Protein AF-A0A2D1QSD0-F1 (afdb_monomer_lite)

Radius of gyration: 12.49 Å; chains: 1; bounding box: 32×26×31 Å

InterPro domains:
  IPR002020 Citrate synthase [PF00285] (7-71)
  IPR002020 Citrate synthase [PR00143] (7-20)
  IPR002020 Citrate synthase [PR00143] (60-71)
  IPR016142 Citrate synthase-like, large alpha subdomain [G3DSA:1.10.580.10] (4-71)
  IPR036969 Citrate synthase superfamily [SSF48256] (3-71)

pLDDT: mean 92.64, std 7.67, range [62.03, 98.25]

Sequence (71 aa):
LRCAILSVAKVPSIIAAIYRYIVNKDIILSHKSLSYSRNFANMMLLDFKNDKVNDVVAKALDVIFILHADH

Structure (mmCIF, N/CA/C/O backbone):
data_AF-A0A2D1QSD0-F1
#
_entry.id   AF-A0A2D1QSD0-F1
#
loop_
_atom_site.group_PDB
_atom_site.id
_atom_site.type_symbol
_atom_site.label_atom_id
_atom_site.label_alt_id
_atom_site.label_comp_id
_atom_site.label_asym_id
_atom_site.label_entity_id
_atom_site.label_seq_id
_atom_site.pdbx_PDB_ins_code
_atom_site.Cartn_x
_atom_site.Cartn_y
_atom_site.Cartn_z
_atom_site.occupancy
_atom_site.B_iso_or_equiv
_atom_site.auth_seq_id
_atom_site.auth_comp_id
_atom_site.auth_asym_id
_atom_site.auth_atom_id
_atom_site.pdbx_PDB_model_num
ATOM 1 N N . LEU A 1 1 ? 21.785 1.669 -5.941 1.00 83.56 1 LEU A N 1
ATOM 2 C CA . LEU A 1 1 ? 20.677 0.704 -5.725 1.00 83.56 1 LEU A CA 1
ATOM 3 C C . LEU A 1 1 ? 20.048 0.782 -4.327 1.00 83.56 1 LEU A C 1
ATOM 5 O O . LEU A 1 1 ? 18.839 0.934 -4.239 1.00 83.56 1 LEU A O 1
ATOM 9 N N . ARG A 1 2 ? 20.829 0.736 -3.233 1.00 95.69 2 ARG A N 1
ATOM 10 C CA . ARG A 1 2 ? 20.302 0.770 -1.848 1.00 95.69 2 ARG A CA 1
ATOM 11 C C . ARG A 1 2 ? 19.348 1.939 -1.567 1.00 95.69 2 ARG A C 1
ATOM 13 O O . ARG A 1 2 ? 18.290 1.719 -0.991 1.00 95.69 2 ARG A O 1
ATOM 20 N N . CYS A 1 3 ? 19.704 3.153 -1.991 1.00 96.25 3 CYS A N 1
ATOM 21 C CA . CYS A 1 3 ? 18.849 4.326 -1.800 1.00 96.25 3 CYS A CA 1
ATOM 22 C C . CYS A 1 3 ? 17.506 4.175 -2.525 1.00 96.25 3 CYS A C 1
ATOM 24 O O . CYS A 1 3 ? 16.479 4.425 -1.916 1.00 96.25 3 CYS A O 1
ATOM 26 N N . ALA A 1 4 ? 17.501 3.674 -3.766 1.00 96.81 4 ALA A N 1
ATOM 27 C CA . ALA A 1 4 ? 16.274 3.453 -4.533 1.00 96.81 4 ALA A CA 1
ATOM 28 C C . ALA A 1 4 ? 15.338 2.440 -3.851 1.00 96.81 4 ALA A C 1
ATOM 30 O O . ALA A 1 4 ? 14.156 2.715 -3.681 1.00 96.81 4 ALA A O 1
ATOM 31 N N . ILE A 1 5 ? 15.882 1.313 -3.372 1.00 96.75 5 ILE A N 1
ATOM 32 C CA . ILE A 1 5 ? 15.108 0.299 -2.636 1.00 96.75 5 ILE A CA 1
ATOM 33 C C . ILE A 1 5 ? 14.487 0.905 -1.373 1.00 96.75 5 ILE A C 1
ATOM 35 O O . ILE A 1 5 ? 13.311 0.686 -1.091 1.00 96.75 5 ILE A O 1
ATOM 39 N N . LEU A 1 6 ? 15.265 1.684 -0.614 1.00 96.62 6 LEU A N 1
ATOM 40 C CA . LEU A 1 6 ? 14.771 2.339 0.596 1.00 96.62 6 LEU A CA 1
ATOM 41 C C . LEU A 1 6 ? 13.702 3.386 0.288 1.00 96.62 6 LEU A C 1
ATOM 43 O O . LEU A 1 6 ? 12.728 3.461 1.032 1.00 96.62 6 LEU A O 1
ATOM 47 N N . SER A 1 7 ? 13.867 4.162 -0.783 1.00 95.56 7 SER A N 1
ATOM 48 C CA . SER A 1 7 ? 12.873 5.142 -1.214 1.00 95.56 7 SER A CA 1
ATOM 49 C C . SER A 1 7 ? 11.552 4.454 -1.542 1.00 95.56 7 SER A C 1
ATOM 51 O O . SER A 1 7 ? 10.545 4.764 -0.911 1.00 95.56 7 SER A O 1
ATOM 53 N N . VAL A 1 8 ? 11.562 3.448 -2.422 1.00 96.44 8 VAL A N 1
ATOM 54 C CA . VAL A 1 8 ? 10.348 2.702 -2.796 1.00 96.44 8 VAL A CA 1
ATOM 55 C C . VAL A 1 8 ? 9.708 2.035 -1.574 1.00 96.44 8 VAL A C 1
ATOM 57 O O . VAL A 1 8 ? 8.503 2.127 -1.378 1.00 96.44 8 VAL A O 1
ATOM 60 N N . ALA A 1 9 ? 10.499 1.426 -0.686 1.00 96.06 9 ALA A N 1
ATOM 61 C CA . ALA A 1 9 ? 9.963 0.761 0.502 1.00 96.06 9 ALA A CA 1
ATOM 62 C C . ALA A 1 9 ? 9.365 1.731 1.542 1.00 96.06 9 ALA A C 1
ATOM 64 O O . ALA A 1 9 ? 8.404 1.379 2.230 1.00 96.06 9 ALA A O 1
ATOM 65 N N . LYS A 1 10 ? 9.936 2.933 1.707 1.00 96.50 10 LYS A N 1
ATOM 66 C CA . LYS A 1 10 ? 9.541 3.876 2.770 1.00 96.50 10 LYS A CA 1
ATOM 67 C C . LYS A 1 1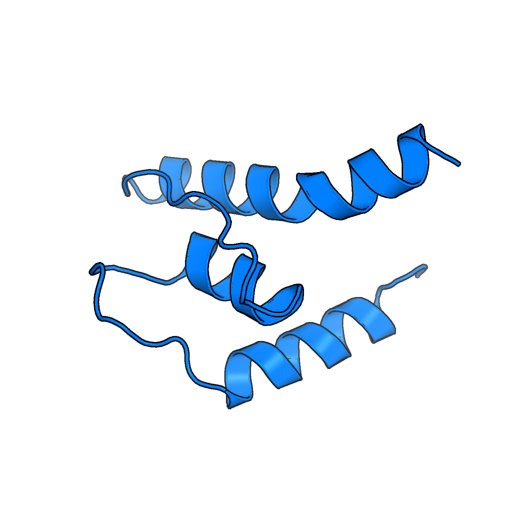0 ? 8.459 4.863 2.355 1.00 96.50 10 LYS A C 1
ATOM 69 O O . LYS A 1 10 ? 7.675 5.249 3.222 1.00 96.50 10 LYS A O 1
ATOM 74 N N . VAL A 1 11 ? 8.390 5.253 1.080 1.00 96.88 11 VAL A N 1
ATOM 75 C CA . VAL A 1 11 ? 7.411 6.233 0.571 1.00 96.88 11 VAL A CA 1
ATOM 76 C C . VAL A 1 11 ? 5.972 5.912 1.016 1.00 96.88 11 VAL A C 1
ATOM 78 O O . VAL A 1 11 ? 5.349 6.791 1.613 1.00 96.88 11 VAL A O 1
ATOM 81 N N . PRO A 1 12 ? 5.459 4.671 0.885 1.00 96.81 12 PRO A N 1
ATOM 82 C CA . PRO A 1 12 ? 4.103 4.341 1.333 1.00 96.81 12 PRO A CA 1
ATOM 83 C C . PRO A 1 12 ? 3.881 4.541 2.834 1.00 96.81 12 PRO A C 1
ATOM 85 O O . PRO A 1 12 ? 2.822 4.999 3.253 1.00 96.81 12 PRO A O 1
ATOM 88 N N . SER A 1 13 ? 4.883 4.210 3.654 1.00 96.69 13 SER A N 1
ATOM 89 C CA . SER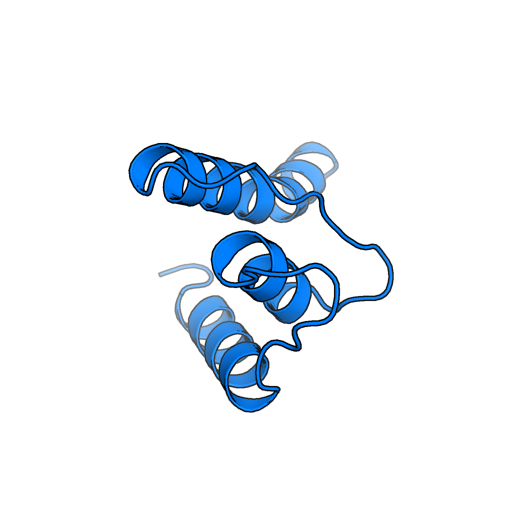 A 1 13 ? 4.784 4.347 5.114 1.00 96.69 13 SER A CA 1
ATOM 90 C C . SER A 1 13 ? 4.746 5.819 5.531 1.00 96.69 13 SER A C 1
ATOM 92 O O . SER A 1 13 ? 3.987 6.185 6.423 1.00 96.69 13 SER A O 1
ATOM 94 N N . ILE A 1 14 ? 5.530 6.670 4.860 1.00 97.62 14 ILE A N 1
ATOM 95 C CA . ILE A 1 14 ? 5.542 8.119 5.104 1.00 97.62 14 ILE A CA 1
ATOM 96 C C . ILE A 1 14 ? 4.194 8.729 4.707 1.00 97.62 14 ILE A C 1
ATOM 98 O O . ILE A 1 14 ? 3.594 9.445 5.504 1.00 97.62 14 ILE A O 1
ATOM 102 N N . ILE A 1 15 ? 3.686 8.403 3.515 1.00 97.69 15 ILE A N 1
ATOM 103 C CA . ILE A 1 15 ? 2.399 8.918 3.023 1.00 97.69 15 ILE A CA 1
ATOM 104 C C . ILE A 1 15 ? 1.249 8.487 3.941 1.00 97.69 15 ILE A C 1
ATOM 106 O O . ILE A 1 15 ? 0.415 9.314 4.307 1.00 97.69 15 ILE A O 1
ATOM 110 N N . ALA A 1 16 ? 1.217 7.220 4.363 1.00 96.81 16 ALA A N 1
ATOM 111 C CA . ALA A 1 16 ? 0.183 6.737 5.272 1.00 96.81 16 ALA A CA 1
ATOM 112 C C . ALA A 1 16 ? 0.232 7.444 6.636 1.00 96.81 16 ALA A C 1
ATOM 114 O O . ALA A 1 16 ? -0.812 7.827 7.160 1.00 96.81 16 ALA A O 1
ATOM 115 N N . ALA A 1 17 ? 1.428 7.677 7.185 1.00 96.81 17 ALA A N 1
ATOM 116 C CA . ALA A 1 17 ? 1.589 8.430 8.427 1.00 96.81 17 ALA A CA 1
ATOM 117 C C . ALA A 1 17 ? 1.097 9.881 8.292 1.00 96.81 17 ALA A C 1
ATOM 119 O O . ALA A 1 17 ? 0.372 10.353 9.165 1.00 96.81 17 ALA A O 1
ATOM 120 N N . ILE A 1 18 ? 1.427 10.562 7.185 1.00 97.81 18 ILE A N 1
ATOM 121 C CA . ILE A 1 18 ? 0.950 11.926 6.897 1.00 97.81 18 ILE A CA 1
ATOM 122 C C . ILE A 1 18 ? -0.578 11.957 6.832 1.00 97.81 18 ILE A C 1
ATOM 124 O O . ILE A 1 18 ? -1.203 12.784 7.489 1.00 97.81 18 ILE A O 1
ATOM 128 N N . TYR A 1 19 ? -1.192 11.044 6.079 1.00 96.81 19 TYR A N 1
ATOM 129 C CA . TYR A 1 19 ? -2.647 10.982 5.972 1.00 96.81 19 TYR A CA 1
ATOM 130 C C . TYR A 1 19 ? -3.315 10.776 7.329 1.00 96.81 19 TYR A C 1
ATOM 132 O O . TYR A 1 19 ? -4.231 11.516 7.678 1.00 96.81 19 TYR A O 1
ATOM 140 N N . ARG A 1 20 ? -2.844 9.802 8.114 1.00 95.50 20 ARG A N 1
ATOM 141 C CA . ARG A 1 20 ? -3.421 9.514 9.432 1.00 95.50 20 ARG A CA 1
ATOM 142 C C . ARG A 1 20 ? -3.261 10.672 10.399 1.00 95.50 20 ARG A C 1
ATOM 144 O O . ARG A 1 20 ? -4.198 10.962 11.133 1.00 95.50 20 ARG A O 1
ATOM 151 N N . TYR A 1 21 ? -2.129 11.369 10.339 1.00 96.62 21 TYR A N 1
ATOM 152 C CA . TYR A 1 21 ? -1.938 12.607 11.080 1.00 96.62 21 TYR A CA 1
ATOM 153 C C . TYR A 1 21 ? -2.989 13.662 10.696 1.00 96.62 21 TYR A C 1
ATOM 155 O O . TYR A 1 21 ? -3.639 14.215 11.578 1.00 96.62 21 TYR A O 1
ATOM 163 N N . ILE A 1 22 ? -3.232 13.876 9.396 1.00 97.44 22 ILE A N 1
ATOM 164 C CA . ILE A 1 22 ? -4.246 14.827 8.900 1.00 97.44 22 ILE A CA 1
ATOM 165 C C . ILE A 1 22 ? -5.656 14.459 9.389 1.00 97.44 22 ILE A C 1
ATOM 167 O O . ILE A 1 22 ? -6.426 15.344 9.757 1.00 97.44 22 ILE A O 1
ATOM 171 N N . VAL A 1 23 ? -6.002 13.167 9.422 1.00 95.75 23 VAL A N 1
ATOM 172 C CA . VAL A 1 23 ? -7.328 12.696 9.867 1.00 95.75 23 VAL A CA 1
ATOM 173 C C . VAL A 1 23 ? -7.417 12.387 11.370 1.00 95.75 23 VAL A C 1
ATOM 175 O O . VAL A 1 23 ? -8.407 11.803 11.801 1.00 95.75 23 VAL A O 1
ATOM 178 N N . ASN A 1 24 ? -6.417 12.776 12.174 1.00 94.88 24 ASN A N 1
ATOM 179 C CA . ASN A 1 24 ? -6.339 12.529 13.624 1.00 94.88 24 ASN A CA 1
ATOM 180 C C . ASN A 1 24 ? -6.503 11.048 14.025 1.00 94.88 24 ASN A C 1
ATOM 182 O O . ASN A 1 24 ? -7.200 10.723 14.986 1.00 94.88 24 ASN A O 1
ATOM 186 N N . LYS A 1 25 ? -5.861 10.140 13.284 1.00 93.19 25 LYS A N 1
ATOM 187 C CA . LYS A 1 25 ? -5.810 8.702 13.587 1.00 93.19 25 LYS A CA 1
ATOM 188 C C . LYS A 1 25 ? -4.402 8.275 14.003 1.00 93.19 25 LYS A C 1
ATOM 190 O O . LYS A 1 25 ? -3.409 8.779 13.482 1.00 93.19 25 LYS A O 1
ATOM 195 N N . ASP A 1 26 ? -4.319 7.270 14.872 1.00 93.19 26 ASP A N 1
ATOM 196 C CA . ASP A 1 26 ? -3.044 6.690 15.321 1.00 93.19 26 ASP A CA 1
ATOM 197 C C . ASP A 1 26 ? -2.254 6.074 14.172 1.00 93.19 26 ASP A C 1
ATOM 199 O O . ASP A 1 26 ? -2.829 5.364 13.356 1.00 93.19 26 ASP A O 1
ATOM 203 N N . ILE A 1 27 ? -0.936 6.270 14.114 1.00 93.81 27 ILE A N 1
ATOM 204 C CA . ILE A 1 27 ? -0.097 5.724 13.037 1.00 93.81 27 ILE A CA 1
ATOM 205 C C . ILE A 1 27 ? -0.049 4.190 13.102 1.00 93.81 27 ILE A C 1
ATOM 207 O O . ILE A 1 27 ? 0.296 3.607 14.128 1.00 93.81 27 ILE A O 1
ATOM 211 N N . ILE A 1 28 ? -0.315 3.533 11.969 1.00 93.25 28 ILE A N 1
ATOM 212 C CA . ILE A 1 28 ? -0.195 2.077 11.821 1.00 93.25 28 ILE A CA 1
ATOM 213 C C . ILE A 1 28 ? 1.139 1.727 11.159 1.00 93.25 28 ILE A C 1
ATOM 215 O O . ILE A 1 28 ? 1.514 2.304 10.139 1.00 93.25 28 ILE A O 1
ATOM 219 N N . LEU A 1 29 ? 1.848 0.759 11.742 1.00 93.44 29 LEU A N 1
ATOM 220 C CA . LEU A 1 29 ? 3.125 0.262 11.232 1.00 93.44 29 LEU A CA 1
ATOM 221 C C . LEU A 1 29 ? 2.943 -0.765 10.109 1.00 93.44 29 LEU A C 1
ATOM 223 O O . LEU A 1 29 ? 1.927 -1.453 10.013 1.00 93.44 29 LEU A O 1
ATOM 227 N N . SER A 1 30 ? 3.982 -0.905 9.286 1.00 93.12 30 SER A N 1
ATOM 228 C CA . SER A 1 30 ? 4.017 -1.883 8.202 1.00 93.12 30 SER A CA 1
ATOM 229 C C . SER A 1 30 ? 4.079 -3.326 8.713 1.00 93.12 30 SER A C 1
ATOM 231 O O . SER A 1 30 ? 4.712 -3.632 9.725 1.00 93.12 30 SER A O 1
ATOM 233 N N . HIS A 1 31 ? 3.454 -4.239 7.968 1.00 91.75 31 HIS A N 1
ATOM 234 C CA . HIS A 1 31 ? 3.406 -5.662 8.278 1.00 91.75 31 HIS A CA 1
ATOM 235 C C . HIS A 1 31 ? 4.067 -6.492 7.171 1.00 91.75 31 HIS A C 1
ATOM 237 O O . HIS A 1 31 ? 3.637 -6.481 6.019 1.00 91.75 31 HIS A O 1
ATOM 243 N N . LYS A 1 32 ? 5.098 -7.267 7.531 1.00 90.69 32 LYS A N 1
ATOM 244 C CA . LYS A 1 32 ? 5.948 -8.005 6.574 1.00 90.69 32 LYS A CA 1
ATOM 245 C C . LYS A 1 32 ? 5.224 -9.096 5.777 1.00 90.69 32 LYS A C 1
ATOM 247 O O . LYS A 1 32 ? 5.705 -9.476 4.720 1.00 90.69 32 LYS A O 1
ATOM 252 N N . SER A 1 33 ? 4.110 -9.623 6.285 1.00 92.19 33 SER A N 1
ATOM 253 C CA . SER A 1 33 ? 3.349 -10.682 5.600 1.00 92.19 33 SER A CA 1
ATOM 254 C C . SER A 1 33 ? 2.400 -10.167 4.511 1.00 92.19 33 SER A C 1
ATOM 256 O O . SER A 1 33 ? 1.737 -10.972 3.864 1.00 92.19 33 SER A O 1
ATOM 258 N N . LEU A 1 34 ? 2.256 -8.847 4.359 1.00 92.50 34 LEU A N 1
ATOM 259 C CA . LEU A 1 34 ? 1.344 -8.238 3.393 1.00 92.50 34 LEU A CA 1
ATOM 260 C C . LEU A 1 34 ? 2.099 -7.844 2.121 1.00 92.50 34 LEU A C 1
ATOM 262 O O . LEU A 1 34 ? 3.263 -7.447 2.178 1.00 92.50 34 LEU A O 1
ATOM 266 N N . SER A 1 35 ? 1.420 -7.913 0.973 1.00 94.00 35 SER A N 1
ATOM 267 C CA . SER A 1 35 ? 1.952 -7.371 -0.282 1.00 94.00 35 SER A CA 1
ATOM 268 C C . SER A 1 35 ? 2.099 -5.849 -0.205 1.00 94.00 35 SER A C 1
ATOM 270 O O . SER A 1 35 ? 1.480 -5.206 0.642 1.00 94.00 35 SER A O 1
ATOM 272 N N . TYR A 1 36 ? 2.890 -5.259 -1.104 1.00 95.25 36 TYR A N 1
ATOM 273 C CA . TYR A 1 36 ? 3.205 -3.826 -1.107 1.00 95.25 36 TYR A CA 1
ATOM 274 C C . TYR A 1 36 ? 1.958 -2.927 -1.009 1.00 95.25 36 TYR A C 1
ATOM 276 O O . TYR A 1 36 ? 1.813 -2.165 -0.049 1.00 95.25 36 TYR A O 1
ATOM 284 N N . SER A 1 37 ? 1.011 -3.084 -1.937 1.00 95.94 37 SER A N 1
ATOM 285 C CA . SER A 1 37 ? -0.206 -2.265 -1.977 1.00 95.94 37 SER A CA 1
ATOM 286 C C . SER A 1 37 ? -1.189 -2.606 -0.864 1.00 95.94 37 SER A C 1
ATOM 288 O O . SER A 1 37 ? -1.820 -1.708 -0.308 1.00 95.94 37 SER A O 1
ATOM 290 N N . ARG A 1 38 ? -1.284 -3.883 -0.456 1.00 94.94 38 ARG A N 1
ATOM 291 C CA . ARG A 1 38 ? -2.113 -4.272 0.698 1.00 94.94 38 ARG A CA 1
ATOM 292 C C . ARG A 1 38 ? -1.574 -3.682 1.995 1.00 94.94 38 ARG A C 1
ATOM 294 O O . ARG A 1 38 ? -2.357 -3.241 2.826 1.00 94.94 38 ARG A O 1
ATOM 301 N N . ASN A 1 39 ? -0.257 -3.659 2.166 1.00 95.12 39 ASN A N 1
ATOM 302 C CA . ASN A 1 39 ? 0.387 -3.061 3.323 1.00 95.12 39 ASN A CA 1
ATOM 303 C C . ASN A 1 39 ? 0.154 -1.545 3.362 1.00 95.12 39 ASN A C 1
ATOM 305 O O . ASN A 1 39 ? -0.193 -1.012 4.410 1.00 95.12 39 ASN A O 1
ATOM 309 N N . PHE A 1 40 ? 0.280 -0.860 2.223 1.00 96.06 40 PHE A N 1
ATOM 310 C CA . PHE A 1 40 ? -0.038 0.564 2.124 1.00 96.06 40 PHE A CA 1
ATOM 311 C C . PHE A 1 40 ? -1.500 0.860 2.477 1.00 96.06 40 PHE A C 1
ATOM 313 O O . PHE A 1 40 ? -1.768 1.688 3.346 1.00 96.06 40 PHE A O 1
ATOM 320 N N . ALA A 1 41 ? -2.438 0.132 1.870 1.00 94.75 41 ALA A N 1
ATOM 321 C CA . ALA A 1 41 ? -3.860 0.303 2.140 1.00 94.75 41 ALA A CA 1
ATOM 322 C C . ALA A 1 41 ? -4.210 -0.003 3.604 1.00 94.75 41 ALA A C 1
ATOM 324 O O . ALA A 1 41 ? -5.017 0.704 4.199 1.00 94.75 41 ALA A O 1
ATOM 325 N N . ASN A 1 42 ? -3.568 -1.013 4.201 1.00 93.62 42 ASN A N 1
ATOM 326 C CA . ASN A 1 42 ? -3.715 -1.341 5.616 1.00 93.62 42 ASN A CA 1
ATOM 327 C C . ASN A 1 42 ? -3.260 -0.179 6.508 1.00 93.62 42 ASN A C 1
ATOM 329 O O . ASN A 1 42 ? -4.001 0.262 7.382 1.00 93.62 42 ASN A O 1
ATOM 333 N N . MET A 1 43 ? -2.078 0.380 6.238 1.00 95.19 43 MET A N 1
ATOM 334 C CA . MET A 1 43 ? -1.593 1.530 6.996 1.00 95.19 43 MET A CA 1
ATOM 335 C C . MET A 1 43 ? -2.530 2.738 6.849 1.00 95.19 43 MET A C 1
ATOM 337 O O . MET A 1 43 ? -2.783 3.414 7.837 1.00 95.19 43 MET A O 1
ATOM 341 N N . MET A 1 44 ? -3.099 3.002 5.670 1.00 93.75 44 MET A N 1
ATOM 342 C CA . MET A 1 44 ? -3.989 4.155 5.469 1.00 93.75 44 MET A CA 1
ATOM 343 C C . MET A 1 44 ? -5.396 3.986 6.054 1.00 93.75 44 MET A C 1
ATOM 345 O O . MET A 1 44 ? -5.906 4.916 6.675 1.00 93.75 44 MET A O 1
ATOM 349 N N . LEU A 1 45 ? -6.039 2.841 5.814 1.00 89.81 45 LEU A N 1
ATOM 350 C CA . LEU A 1 45 ? -7.498 2.703 5.918 1.00 89.81 45 LEU A CA 1
ATOM 351 C C . LEU A 1 45 ? -7.974 1.887 7.118 1.00 89.81 45 LEU A C 1
ATOM 353 O O . LEU A 1 45 ? -9.164 1.900 7.409 1.00 89.81 45 LEU A O 1
ATOM 357 N N . LEU A 1 46 ? -7.087 1.153 7.789 1.00 86.88 46 LEU A N 1
ATOM 358 C CA . LEU A 1 46 ? -7.491 0.291 8.893 1.00 86.88 46 LEU A CA 1
ATOM 359 C C . LEU A 1 46 ? -7.832 1.124 10.140 1.00 86.88 46 LEU A C 1
ATOM 361 O O . LEU A 1 46 ? -7.018 1.944 10.579 1.00 86.88 46 LEU A O 1
ATOM 365 N N . ASP A 1 47 ? -9.010 0.889 10.716 1.00 77.81 47 ASP A N 1
ATOM 366 C CA . ASP A 1 47 ? -9.481 1.573 11.924 1.00 77.81 47 ASP A CA 1
ATOM 367 C C . ASP A 1 47 ? -9.267 0.726 13.177 1.00 77.81 47 ASP A C 1
ATOM 369 O O . ASP A 1 47 ? -8.724 1.221 14.166 1.00 77.81 47 ASP A O 1
ATOM 373 N N . PHE A 1 48 ? -9.578 -0.571 13.116 1.00 71.88 48 PHE A N 1
ATOM 374 C CA . PHE A 1 48 ? -9.343 -1.509 14.210 1.00 71.88 48 PHE A CA 1
ATOM 375 C C . PHE A 1 48 ? -8.380 -2.623 13.811 1.00 71.88 48 PHE A C 1
ATOM 377 O O . PHE A 1 48 ? -8.342 -3.074 12.672 1.00 71.88 48 PHE A O 1
ATOM 384 N N . LYS A 1 49 ? -7.636 -3.149 14.791 1.00 62.03 49 LYS A N 1
ATOM 385 C CA . LYS A 1 49 ? -6.573 -4.158 14.6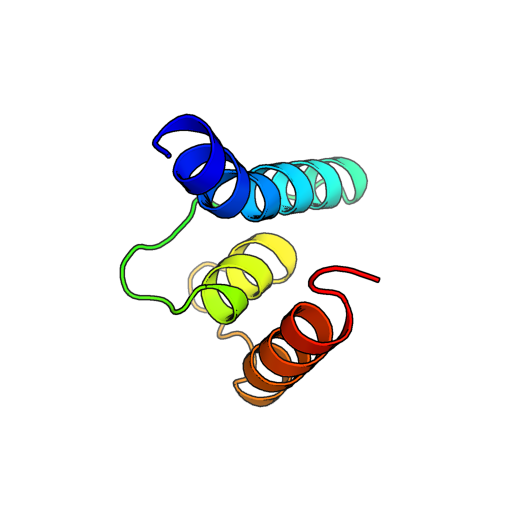00 1.00 62.03 49 LYS A CA 1
ATOM 386 C C . LYS A 1 49 ? -7.022 -5.446 13.877 1.00 62.03 49 LYS A C 1
ATOM 388 O O . LYS A 1 49 ? -6.172 -6.154 13.345 1.00 62.03 49 LYS A O 1
ATOM 393 N N . ASN A 1 50 ? -8.325 -5.738 13.870 1.00 62.91 50 ASN A N 1
ATOM 394 C CA . ASN A 1 50 ? -8.926 -6.925 13.251 1.00 62.91 50 ASN A CA 1
ATOM 395 C C . ASN A 1 50 ? -9.658 -6.640 11.931 1.00 62.91 50 ASN A C 1
ATOM 397 O O . ASN A 1 50 ? -10.167 -7.582 11.316 1.00 62.91 50 ASN A O 1
ATOM 401 N N . ASP A 1 51 ? -9.722 -5.381 11.495 1.00 71.06 51 ASP A N 1
ATOM 402 C CA . ASP A 1 51 ? -10.329 -5.061 10.211 1.00 71.06 51 ASP A CA 1
ATOM 403 C C . ASP A 1 51 ? -9.491 -5.653 9.074 1.00 71.06 51 ASP A C 1
ATOM 405 O O . ASP A 1 51 ? -8.289 -5.906 9.186 1.00 71.06 51 ASP A O 1
ATOM 409 N N . LYS A 1 52 ? -10.140 -5.929 7.948 1.00 76.25 52 LYS A N 1
ATOM 410 C CA . LYS A 1 52 ? -9.453 -6.406 6.751 1.00 76.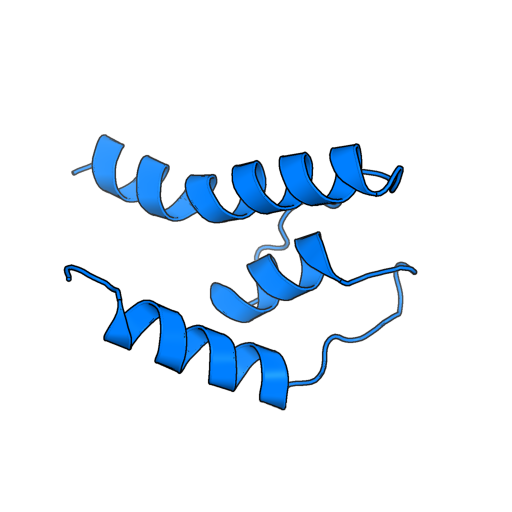25 52 LYS A CA 1
ATOM 411 C C . LYS A 1 52 ? -9.754 -5.458 5.617 1.00 76.25 52 LYS A C 1
ATOM 413 O O . LYS A 1 52 ? -10.908 -5.267 5.244 1.00 76.25 52 LYS A O 1
ATOM 418 N N . VAL A 1 53 ? -8.696 -4.894 5.045 1.00 81.06 53 VAL A N 1
ATOM 419 C CA . VAL A 1 53 ? -8.816 -4.141 3.801 1.00 81.06 53 VAL A CA 1
ATOM 420 C C . VAL A 1 53 ? -9.282 -5.085 2.700 1.00 81.06 53 VAL A C 1
ATOM 422 O O . VAL A 1 53 ? -8.732 -6.175 2.540 1.00 81.06 53 VAL A O 1
ATOM 425 N N . ASN A 1 54 ? -10.284 -4.647 1.938 1.00 87.31 54 ASN A N 1
ATOM 426 C CA . ASN A 1 54 ? -10.830 -5.414 0.831 1.00 87.31 54 ASN A CA 1
ATOM 427 C C . ASN A 1 54 ? -9.754 -5.685 -0.234 1.00 87.31 54 ASN A C 1
ATOM 429 O O . ASN A 1 54 ? -9.069 -4.779 -0.715 1.00 87.31 54 ASN A O 1
ATOM 433 N N . ASP A 1 55 ? -9.655 -6.945 -0.638 1.00 89.25 55 ASP A N 1
ATOM 434 C CA . ASP A 1 55 ? -8.761 -7.444 -1.676 1.00 89.25 55 ASP A CA 1
ATOM 435 C C . ASP A 1 55 ? -8.872 -6.682 -3.006 1.00 89.25 55 ASP A C 1
ATOM 437 O O . ASP A 1 55 ? -7.867 -6.516 -3.702 1.00 89.25 55 ASP A O 1
ATOM 441 N N . VAL A 1 56 ? -10.064 -6.181 -3.344 1.00 94.12 56 VAL A N 1
ATOM 442 C CA . VAL A 1 56 ? -10.304 -5.370 -4.548 1.00 94.12 56 VAL A CA 1
ATOM 443 C C . VAL A 1 56 ? -9.531 -4.052 -4.495 1.00 94.12 56 VAL A C 1
ATOM 445 O O . VAL A 1 56 ? -8.942 -3.653 -5.495 1.00 94.12 56 VAL A O 1
ATOM 448 N N . VAL A 1 57 ? -9.461 -3.408 -3.325 1.00 93.38 57 VAL A N 1
ATOM 449 C CA . VAL A 1 57 ? -8.736 -2.139 -3.146 1.00 93.38 57 VAL A CA 1
ATOM 450 C C . VAL A 1 57 ? -7.239 -2.353 -3.335 1.00 93.38 57 VAL A C 1
ATOM 452 O O . VAL A 1 57 ? -6.591 -1.585 -4.038 1.00 93.38 57 VAL A O 1
ATOM 455 N N . ALA A 1 58 ? -6.692 -3.430 -2.765 1.00 93.81 58 ALA A N 1
ATOM 456 C CA . ALA A 1 58 ? -5.280 -3.760 -2.933 1.00 93.81 58 ALA A CA 1
ATOM 457 C 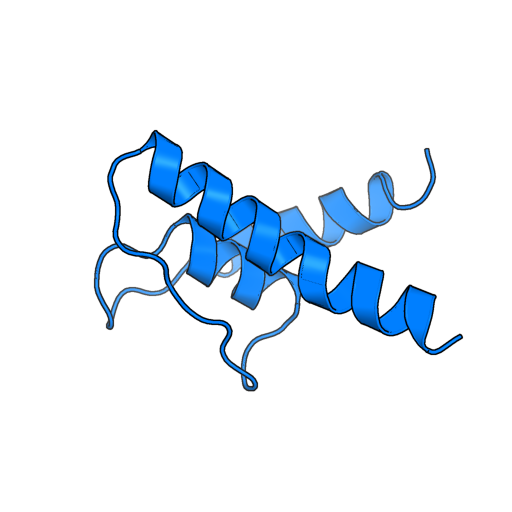C . ALA A 1 58 ? -4.920 -3.994 -4.412 1.00 93.81 58 ALA A C 1
ATOM 459 O O . ALA A 1 58 ? -3.922 -3.454 -4.881 1.00 93.81 58 ALA A O 1
ATOM 460 N N . LYS A 1 59 ? -5.763 -4.727 -5.156 1.00 95.31 59 LYS A N 1
ATOM 461 C CA . LYS A 1 59 ? -5.570 -4.958 -6.598 1.00 95.31 59 LYS A CA 1
ATOM 462 C C . LYS A 1 59 ? -5.689 -3.676 -7.420 1.00 95.31 59 LYS A C 1
ATOM 464 O O . LYS A 1 59 ? -4.903 -3.471 -8.337 1.00 95.31 59 LYS A O 1
ATOM 469 N N . ALA A 1 60 ? -6.654 -2.815 -7.101 1.00 96.88 60 ALA A N 1
ATOM 470 C CA . ALA A 1 60 ? -6.800 -1.530 -7.776 1.00 96.88 60 ALA A CA 1
ATOM 471 C C . ALA A 1 60 ? -5.557 -0.649 -7.571 1.00 96.88 60 ALA A C 1
ATOM 473 O O . ALA A 1 60 ? -5.065 -0.052 -8.524 1.00 96.88 60 ALA A O 1
ATOM 474 N N . LEU A 1 61 ? -5.010 -0.623 -6.352 1.00 96.81 61 LEU A N 1
ATOM 475 C CA . LEU A 1 61 ? -3.779 0.106 -6.045 1.00 96.81 61 LEU A CA 1
ATOM 476 C C . LEU A 1 61 ? -2.561 -0.454 -6.784 1.00 96.81 61 LEU A C 1
ATOM 478 O O . LEU A 1 61 ? -1.778 0.339 -7.296 1.00 96.81 61 LEU A O 1
ATOM 482 N N . ASP A 1 62 ? -2.423 -1.780 -6.897 1.00 96.94 62 ASP A N 1
ATOM 483 C CA . ASP A 1 62 ? -1.353 -2.388 -7.704 1.00 96.94 62 ASP A CA 1
ATOM 484 C C . ASP A 1 62 ? -1.390 -1.865 -9.149 1.00 96.94 62 ASP A C 1
ATOM 486 O O . ASP A 1 62 ? -0.366 -1.447 -9.689 1.00 96.94 62 ASP A O 1
ATOM 490 N N . VAL A 1 63 ? -2.581 -1.822 -9.756 1.00 97.75 63 VAL A N 1
ATOM 491 C CA . VAL A 1 63 ? -2.763 -1.299 -11.118 1.00 97.75 63 VAL A CA 1
ATOM 492 C C . VAL A 1 63 ? -2.434 0.193 -11.188 1.00 97.75 63 VAL A C 1
ATOM 494 O O . VAL A 1 63 ? -1.679 0.601 -12.065 1.00 97.75 63 VAL A O 1
ATOM 497 N N . ILE A 1 64 ? -2.946 1.007 -10.259 1.00 97.69 64 ILE A N 1
ATOM 498 C CA . ILE A 1 64 ? -2.685 2.455 -10.229 1.00 97.69 64 ILE A CA 1
ATOM 499 C C . ILE A 1 64 ? -1.185 2.734 -10.112 1.00 97.69 64 ILE A C 1
ATOM 501 O O . ILE A 1 64 ? -0.669 3.553 -10.867 1.00 97.69 64 ILE A O 1
ATOM 505 N N . PHE A 1 65 ? -0.476 2.050 -9.214 1.00 97.25 65 PHE A N 1
ATOM 506 C CA . PHE A 1 65 ? 0.961 2.254 -9.036 1.00 97.25 65 PHE A CA 1
ATOM 507 C C . PHE A 1 65 ? 1.766 1.870 -10.270 1.00 97.25 65 PHE A C 1
ATOM 509 O O . PHE A 1 65 ? 2.706 2.580 -10.604 1.00 97.25 65 PHE A O 1
ATOM 516 N N . ILE A 1 66 ? 1.398 0.788 -10.959 1.00 97.75 66 ILE A N 1
ATOM 517 C CA . ILE A 1 66 ? 2.062 0.393 -12.207 1.00 97.75 66 ILE A CA 1
ATOM 518 C C . ILE A 1 66 ? 1.81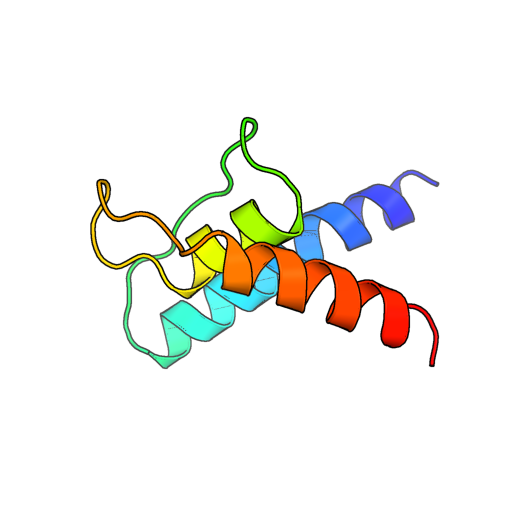2 1.433 -13.302 1.00 97.75 66 ILE A C 1
ATOM 520 O O . ILE A 1 66 ? 2.744 1.803 -14.010 1.00 97.75 66 ILE A O 1
ATOM 524 N N . LEU A 1 67 ? 0.576 1.923 -13.425 1.00 98.25 67 LEU A N 1
ATOM 525 C CA . LEU A 1 67 ? 0.207 2.899 -14.453 1.00 98.25 67 LEU A CA 1
ATOM 526 C C . LEU A 1 67 ? 0.858 4.275 -14.262 1.00 98.25 67 LEU A C 1
ATOM 528 O O . LEU A 1 67 ? 0.997 4.979 -15.249 1.00 98.25 67 LEU A O 1
ATOM 532 N N . HIS A 1 68 ? 1.256 4.630 -13.036 1.00 97.19 68 HIS A N 1
ATOM 533 C CA . HIS A 1 68 ? 1.899 5.910 -12.697 1.00 97.19 68 HIS A CA 1
ATOM 534 C C . HIS A 1 68 ? 3.358 5.731 -12.252 1.00 97.19 68 HIS A C 1
ATOM 536 O O . HIS A 1 68 ? 3.902 6.563 -11.525 1.00 97.19 68 HIS A O 1
ATOM 542 N N . ALA A 1 69 ? 3.982 4.597 -12.586 1.00 95.88 69 ALA A N 1
ATOM 543 C CA . ALA A 1 69 ? 5.300 4.251 -12.057 1.00 95.88 69 ALA A CA 1
ATOM 544 C C . ALA A 1 69 ? 6.413 5.201 -12.537 1.00 95.88 69 ALA A C 1
ATOM 546 O O . ALA A 1 69 ? 7.452 5.279 -11.881 1.00 95.88 69 ALA A O 1
ATOM 547 N N . ASP A 1 70 ? 6.199 5.893 -13.659 1.00 96.75 70 ASP A N 1
ATOM 548 C CA . ASP A 1 70 ? 7.192 6.772 -14.287 1.00 96.75 70 ASP A CA 1
ATOM 549 C C . ASP A 1 70 ? 6.586 8.107 -14.752 1.00 96.75 70 ASP A C 1
ATOM 551 O O . ASP A 1 70 ? 7.100 9.170 -14.405 1.00 96.75 70 ASP A O 1
ATOM 555 N N . HIS A 1 71 ? 5.456 8.056 -15.463 1.00 95.00 71 HIS A N 1
ATOM 556 C CA . HIS A 1 71 ? 4.698 9.211 -15.953 1.00 95.00 71 HIS A CA 1
ATOM 557 C C . HIS A 1 71 ? 3.222 9.071 -15.555 1.00 95.00 71 HIS A C 1
ATOM 559 O O . HIS A 1 71 ? 2.525 10.110 -15.464 1.00 95.00 71 HIS A O 1
#

Organism: NCBI:txid89586

Foldseek 3Di:
DVVVVCCLQCVLLVVLQVQCVVVVHDFDDFDPVDDPLLRSCCRRPPRDPPDHDDPVNSVVSVVVCVVVVPD

Secondary structure (DSSP, 8-state):
-HHHHHHHHHHHHHHHHHHHHHTT-PPPPP-TTS-HHHHHHHHHH--STT----HHHHHHHHHHHHHTS--